Protein AF-A0A7Y2N778-F1 (afdb_monomer_lite)

Structure (mmCIF, N/CA/C/O backbone):
data_AF-A0A7Y2N778-F1
#
_entry.id   AF-A0A7Y2N778-F1
#
loop_
_atom_site.group_PDB
_atom_site.id
_atom_site.type_symbol
_atom_site.label_atom_id
_atom_site.label_alt_id
_atom_site.label_comp_id
_atom_site.label_asym_id
_atom_site.label_entity_id
_atom_site.label_seq_id
_atom_site.pdbx_PDB_ins_code
_atom_site.Cartn_x
_atom_site.Cartn_y
_atom_site.Cartn_z
_atom_site.occupancy
_atom_site.B_iso_or_equiv
_atom_site.auth_seq_id
_atom_site.auth_comp_id
_atom_site.auth_asym_id
_atom_site.auth_atom_id
_atom_site.pdbx_PDB_model_num
ATOM 1 N N . MET A 1 1 ? -22.991 14.087 9.597 1.00 48.97 1 MET A N 1
ATOM 2 C CA . MET A 1 1 ? -21.789 13.403 9.076 1.00 48.97 1 MET A CA 1
ATOM 3 C C . MET A 1 1 ? -21.966 13.285 7.580 1.00 48.97 1 MET A C 1
ATOM 5 O O . MET A 1 1 ? -22.975 12.733 7.168 1.00 48.97 1 MET A O 1
ATOM 9 N N . SER A 1 2 ? -21.041 13.833 6.796 1.00 49.41 2 SER A N 1
ATOM 10 C CA . SER A 1 2 ? -21.129 13.828 5.334 1.00 49.41 2 SER A CA 1
ATOM 11 C C . SER A 1 2 ? -19.928 13.076 4.782 1.00 49.41 2 SER A C 1
ATOM 13 O O . SER A 1 2 ? -18.844 13.637 4.647 1.00 49.41 2 SER A O 1
ATOM 15 N N . ARG A 1 3 ? -20.104 11.790 4.487 1.00 51.84 3 ARG A N 1
ATOM 16 C CA . ARG A 1 3 ? -19.223 11.052 3.577 1.00 51.84 3 ARG A CA 1
ATOM 17 C C . ARG A 1 3 ? -20.120 10.224 2.658 1.00 51.84 3 ARG A C 1
ATOM 19 O O . ARG A 1 3 ? -21.027 9.565 3.145 1.00 51.84 3 ARG A O 1
ATOM 26 N N . LEU A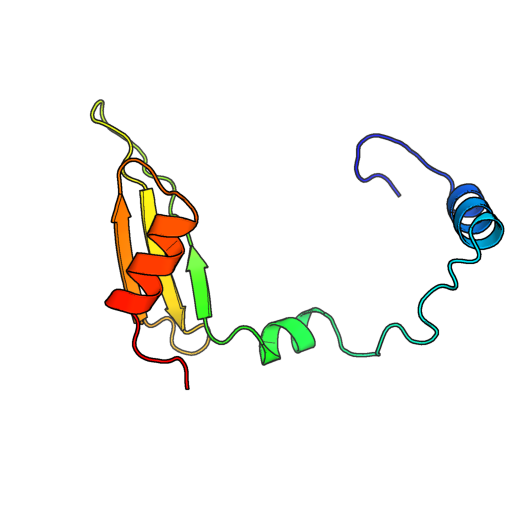 1 4 ? -19.870 10.356 1.350 1.00 58.66 4 LEU A N 1
ATOM 27 C CA . LEU A 1 4 ? -20.731 10.025 0.195 1.00 58.66 4 LEU A CA 1
ATOM 28 C C . LEU A 1 4 ? -21.866 11.018 -0.148 1.00 58.66 4 LEU A C 1
ATOM 30 O O . LEU A 1 4 ? -22.905 10.613 -0.643 1.00 58.66 4 LEU A O 1
ATOM 34 N N . GLY A 1 5 ? -21.694 12.330 0.062 1.00 65.94 5 GLY A N 1
ATOM 35 C CA . GLY A 1 5 ? -22.594 13.348 -0.529 1.00 65.94 5 GLY A CA 1
ATOM 36 C C . GLY A 1 5 ? -24.030 13.399 0.020 1.00 65.94 5 GLY A C 1
ATOM 37 O O . GLY A 1 5 ? -24.783 14.305 -0.324 1.00 65.94 5 GLY A O 1
ATOM 38 N N . HIS A 1 6 ? -24.393 12.486 0.919 1.00 65.31 6 HIS A N 1
ATOM 39 C CA . HIS A 1 6 ? -25.682 12.456 1.595 1.00 65.31 6 HIS A CA 1
ATOM 40 C C . HIS A 1 6 ? -25.531 12.919 3.043 1.00 65.31 6 HIS A C 1
ATOM 42 O O . HIS A 1 6 ? -24.652 12.465 3.780 1.00 65.31 6 HIS A O 1
ATOM 48 N N . THR A 1 7 ? -26.403 13.837 3.456 1.00 76.31 7 THR A N 1
ATOM 49 C CA . THR A 1 7 ? -26.491 14.274 4.849 1.00 76.31 7 THR A CA 1
ATOM 50 C C . THR A 1 7 ? -27.503 13.383 5.544 1.00 76.31 7 THR A C 1
ATOM 52 O O . THR A 1 7 ? -28.705 13.553 5.368 1.00 76.31 7 THR A O 1
ATOM 55 N N . ILE A 1 8 ? -27.014 12.412 6.310 1.00 77.62 8 ILE A N 1
ATOM 56 C CA . ILE A 1 8 ? -27.865 11.499 7.073 1.00 77.62 8 ILE A CA 1
ATOM 57 C C . ILE A 1 8 ? -27.812 11.911 8.544 1.00 77.62 8 ILE A C 1
ATOM 59 O O . ILE A 1 8 ? -26.735 12.167 9.102 1.00 77.62 8 ILE A O 1
ATOM 63 N N . ALA A 1 9 ? -28.984 12.004 9.172 1.00 85.44 9 ALA A N 1
ATOM 64 C CA . ALA A 1 9 ? -29.090 12.263 10.598 1.00 85.44 9 ALA A CA 1
ATOM 65 C C . ALA A 1 9 ? -28.609 11.043 11.397 1.00 85.44 9 ALA A C 1
ATOM 67 O O . ALA A 1 9 ? -28.829 9.892 11.024 1.00 85.44 9 ALA A O 1
ATOM 68 N N . ARG A 1 10 ? -27.968 11.290 12.542 1.00 79.19 10 ARG A N 1
ATOM 69 C CA . ARG A 1 10 ? -27.458 10.223 13.420 1.00 79.19 10 ARG A CA 1
ATOM 70 C C . ARG A 1 10 ? -28.573 9.291 13.917 1.00 79.19 10 ARG A C 1
ATOM 72 O O . ARG A 1 10 ? -28.319 8.116 14.149 1.00 79.19 10 ARG A O 1
ATOM 79 N N . THR A 1 11 ? -29.792 9.811 14.046 1.00 84.75 11 THR A N 1
ATOM 80 C CA . THR A 1 11 ? -31.003 9.056 14.397 1.00 84.75 11 THR A CA 1
ATOM 81 C C . THR A 1 11 ? -31.370 8.035 13.327 1.00 84.75 11 THR A C 1
ATOM 83 O O . THR A 1 11 ? -31.608 6.881 13.654 1.00 84.75 11 THR A O 1
ATOM 86 N N . THR A 1 12 ? -31.319 8.424 12.053 1.00 85.69 12 THR A N 1
ATOM 87 C CA . THR A 1 12 ? -31.584 7.534 10.916 1.00 85.69 12 THR A CA 1
ATOM 88 C C . THR A 1 12 ? -30.589 6.376 10.869 1.00 85.69 12 THR A C 1
ATOM 90 O O . THR A 1 12 ? -30.979 5.238 10.642 1.00 85.69 12 THR A O 1
ATOM 93 N N . ILE A 1 13 ? -29.309 6.639 11.150 1.00 83.25 13 ILE A N 1
ATOM 94 C CA . ILE A 1 13 ? -28.278 5.591 11.229 1.00 83.25 13 ILE A CA 1
ATOM 95 C C . ILE A 1 13 ? -28.593 4.604 12.360 1.00 83.25 13 ILE A C 1
ATOM 97 O O . ILE A 1 13 ? -28.524 3.397 12.157 1.00 83.25 13 ILE A O 1
ATOM 101 N N . TRP A 1 14 ? -28.969 5.109 13.539 1.00 82.62 14 TRP A N 1
ATOM 102 C CA . TRP A 1 14 ? -29.350 4.267 14.676 1.00 82.62 14 TRP A CA 1
ATOM 103 C C . TRP A 1 14 ? -30.571 3.397 14.381 1.00 82.62 14 TRP A C 1
ATOM 105 O O . TRP A 1 14 ? -30.568 2.219 14.728 1.00 82.62 14 TRP A O 1
ATOM 115 N N . GLN A 1 15 ? -31.586 3.960 13.725 1.00 88.12 15 GLN A N 1
ATOM 116 C CA . GLN A 1 15 ? -32.782 3.221 13.321 1.00 88.12 15 GLN A CA 1
ATOM 117 C C . GLN A 1 15 ? -32.427 2.086 12.361 1.00 88.12 15 GLN A C 1
ATOM 119 O O . GLN A 1 15 ? -32.761 0.946 12.642 1.00 88.12 15 GLN A O 1
ATOM 124 N N . ILE A 1 16 ? -31.648 2.364 11.311 1.00 88.81 16 ILE A N 1
ATOM 125 C CA . ILE A 1 16 ? -31.228 1.342 10.340 1.00 88.81 16 ILE A CA 1
ATOM 126 C C . ILE A 1 16 ? -30.443 0.212 11.018 1.00 88.81 16 ILE A C 1
ATOM 128 O O . ILE A 1 16 ? -30.704 -0.959 10.757 1.00 88.81 16 ILE A O 1
ATOM 132 N N . LEU A 1 17 ? -29.489 0.542 11.895 1.00 86.06 17 LEU A N 1
ATOM 133 C CA . LEU A 1 17 ? -28.700 -0.467 12.612 1.00 86.06 17 LEU A CA 1
ATOM 134 C C . LEU A 1 17 ? -29.568 -1.329 13.538 1.00 86.06 17 LEU A C 1
ATOM 136 O O . LEU A 1 17 ? -29.345 -2.529 13.646 1.00 86.06 17 LEU A O 1
ATOM 140 N N . THR A 1 18 ? -30.576 -0.728 14.172 1.00 85.19 18 THR A N 1
ATOM 141 C CA . THR A 1 18 ? -31.498 -1.442 15.068 1.00 85.19 18 THR A CA 1
ATOM 142 C C . THR A 1 18 ? -32.458 -2.332 14.280 1.00 85.19 18 THR A C 1
ATOM 144 O O . THR A 1 18 ? -32.628 -3.496 14.628 1.00 85.19 18 THR A O 1
ATOM 147 N N . ASP A 1 19 ? -33.022 -1.821 13.184 1.00 90.38 19 ASP A N 1
ATOM 148 C CA . ASP A 1 19 ? -33.938 -2.554 12.300 1.00 90.38 19 ASP A CA 1
ATOM 149 C C . ASP A 1 19 ? -33.255 -3.749 11.617 1.00 90.38 19 ASP A C 1
ATOM 151 O O . ASP A 1 19 ? -33.909 -4.727 11.260 1.00 90.38 19 ASP A O 1
ATOM 155 N N . THR A 1 20 ? -31.933 -3.683 11.444 1.00 91.19 20 THR A N 1
ATOM 156 C CA . THR A 1 20 ? -31.118 -4.764 10.866 1.00 91.19 20 THR A CA 1
ATOM 157 C C . THR A 1 20 ? -30.488 -5.689 11.914 1.00 91.19 20 THR A C 1
ATOM 159 O O . THR A 1 20 ? -29.742 -6.591 11.541 1.00 91.19 20 THR A O 1
ATOM 162 N N . ASP A 1 21 ? -30.773 -5.482 13.207 1.00 82.88 21 ASP A N 1
ATOM 163 C CA . ASP A 1 21 ? -30.144 -6.165 14.356 1.00 82.88 21 ASP A CA 1
ATOM 164 C C . ASP A 1 21 ? -28.598 -6.122 14.338 1.00 82.88 21 ASP A C 1
ATOM 166 O O . ASP A 1 21 ? -27.898 -6.946 14.934 1.00 82.88 21 ASP A O 1
ATOM 170 N N . ILE A 1 22 ? -28.027 -5.117 13.666 1.00 82.69 22 ILE A N 1
ATOM 171 C CA . ILE A 1 22 ? -26.587 -4.877 13.632 1.00 82.69 22 ILE A CA 1
ATOM 172 C C . ILE A 1 22 ? -26.224 -4.115 14.898 1.00 82.69 22 ILE A C 1
ATOM 174 O O . ILE A 1 22 ? -26.261 -2.882 14.965 1.00 82.69 22 ILE A O 1
ATOM 178 N N . ARG A 1 23 ? -25.840 -4.865 15.929 1.00 74.75 23 ARG A N 1
ATOM 179 C CA . ARG A 1 23 ? -25.316 -4.260 17.150 1.00 74.75 23 ARG A CA 1
ATOM 180 C C . ARG A 1 23 ? -23.988 -3.565 16.843 1.00 74.75 23 ARG A C 1
ATOM 182 O O . ARG A 1 23 ? -23.084 -4.205 16.301 1.00 74.75 23 ARG A O 1
ATOM 189 N N . PRO A 1 24 ? -23.828 -2.277 17.198 1.00 67.81 24 PRO A N 1
ATOM 190 C CA . PRO A 1 24 ? -22.516 -1.652 17.145 1.00 6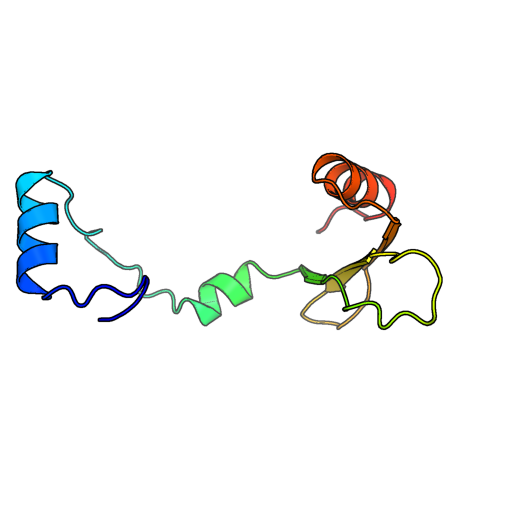7.81 24 PRO A CA 1
ATOM 191 C C . PRO A 1 24 ? -21.555 -2.473 18.011 1.00 67.81 24 PRO A C 1
ATOM 193 O O . PRO A 1 24 ? -21.944 -2.936 19.086 1.00 67.81 24 PRO A O 1
ATOM 196 N N . SER A 1 25 ? -20.325 -2.681 17.526 1.00 70.81 25 SER A N 1
ATOM 197 C CA . SER A 1 25 ? -19.311 -3.463 18.245 1.00 70.81 25 SER A CA 1
ATOM 198 C C . SER A 1 25 ? -19.241 -2.997 19.708 1.00 70.81 25 SER A C 1
ATOM 200 O O . SER A 1 25 ? -19.024 -1.802 19.932 1.00 70.81 25 SER A O 1
ATOM 202 N N . PRO A 1 26 ? -19.440 -3.891 20.699 1.00 62.91 26 PRO A N 1
ATOM 203 C CA . PRO A 1 26 ? -19.573 -3.529 22.117 1.00 62.91 26 PRO A CA 1
ATOM 204 C C . PRO A 1 26 ? -18.310 -2.886 22.698 1.00 62.91 26 PRO A C 1
ATOM 206 O O . PRO A 1 26 ? -18.351 -2.237 23.739 1.00 62.91 26 PRO A O 1
ATOM 209 N N . SER A 1 27 ? -17.199 -3.009 21.990 1.00 62.78 27 SER A N 1
ATOM 210 C CA . SER A 1 27 ? -16.003 -2.223 22.185 1.00 62.78 27 SER A CA 1
ATOM 211 C C . SER A 1 27 ? -15.503 -1.827 20.802 1.00 62.78 27 SER A C 1
ATOM 213 O O . SER A 1 27 ? -15.071 -2.651 19.993 1.00 62.78 27 SER A O 1
ATOM 215 N N . GLN A 1 28 ? -15.546 -0.533 20.504 1.00 59.31 28 GLN A N 1
ATOM 216 C CA . GLN A 1 28 ? -14.443 0.021 19.743 1.00 59.31 28 GLN A CA 1
ATOM 217 C C . GLN A 1 28 ? -13.261 -0.161 20.686 1.00 59.31 28 GLN A C 1
ATOM 219 O O . GLN A 1 28 ? -13.194 0.505 21.715 1.00 59.31 28 GLN A O 1
ATOM 224 N N . SER A 1 29 ? -12.444 -1.182 20.439 1.00 56.00 29 SER A N 1
ATOM 225 C CA . SER A 1 29 ? -11.195 -1.378 21.161 1.00 56.00 29 SER A CA 1
ATOM 226 C C . SER A 1 29 ? -10.546 -0.007 21.359 1.00 56.00 29 SER A C 1
ATOM 228 O O . SER A 1 29 ? -10.401 0.714 20.370 1.00 56.00 29 SER A O 1
ATOM 230 N N . GLU A 1 30 ? -10.154 0.354 22.584 1.00 62.50 30 GLU A N 1
ATOM 231 C CA . GLU A 1 30 ? -9.401 1.588 22.891 1.00 62.50 30 GLU A CA 1
ATOM 232 C C . GLU A 1 30 ? -8.024 1.628 22.203 1.00 62.50 30 GLU A C 1
ATOM 234 O O . GLU A 1 30 ? -7.139 2.387 22.574 1.00 62.50 30 GLU A O 1
ATOM 239 N N . VAL A 1 31 ? -7.804 0.798 21.187 1.00 62.78 31 VAL A N 1
ATOM 240 C CA . VAL A 1 31 ? -6.637 0.893 20.345 1.00 62.78 31 VAL A CA 1
ATOM 241 C C . VAL A 1 31 ? -6.845 2.105 19.456 1.00 62.78 31 VAL A C 1
ATOM 243 O O . VAL A 1 31 ? -7.668 2.108 18.535 1.00 62.78 31 VAL A O 1
ATOM 246 N N . ASN A 1 32 ? -6.092 3.154 19.765 1.00 75.25 32 ASN A N 1
ATOM 247 C CA . ASN A 1 32 ? -5.962 4.317 18.915 1.00 75.25 32 ASN A CA 1
ATOM 248 C C . ASN A 1 32 ? -5.658 3.821 17.489 1.00 75.25 32 ASN A C 1
ATOM 250 O O . ASN A 1 32 ? -4.655 3.131 17.302 1.00 75.25 32 ASN A O 1
ATOM 254 N N . PRO A 1 33 ? -6.483 4.139 16.474 1.00 67.25 33 PRO A N 1
ATOM 255 C CA . PRO A 1 33 ? -6.249 3.686 15.104 1.00 67.25 33 PRO A CA 1
ATOM 256 C C . PRO A 1 33 ? -4.831 3.985 14.601 1.00 67.25 33 PRO A C 1
ATOM 258 O O . PRO A 1 33 ? -4.288 3.222 13.811 1.00 67.25 33 PRO A O 1
ATOM 261 N N . THR A 1 34 ? -4.208 5.054 15.098 1.00 72.56 34 THR A N 1
ATOM 262 C CA . THR A 1 34 ? -2.816 5.416 14.801 1.00 72.56 34 THR A CA 1
ATOM 263 C C . THR A 1 34 ? -1.823 4.423 15.401 1.00 72.56 34 THR A C 1
ATOM 265 O O . THR A 1 34 ? -0.866 4.046 14.736 1.00 72.56 34 THR A O 1
ATOM 268 N N . GLU A 1 35 ? -2.050 3.974 16.634 1.00 71.56 35 GLU A N 1
ATOM 269 C CA . GLU A 1 35 ? -1.211 2.974 17.306 1.00 71.56 35 GLU A CA 1
ATOM 270 C C . GLU A 1 35 ? -1.435 1.582 16.719 1.00 71.56 35 GLU A C 1
ATOM 272 O O . GLU A 1 35 ? -0.471 0.864 16.465 1.00 71.56 35 GLU A O 1
ATOM 277 N N . PHE A 1 36 ? -2.688 1.226 16.416 1.00 69.56 36 PHE A N 1
ATOM 278 C CA . PHE A 1 36 ? -3.016 -0.024 15.733 1.00 69.56 36 PHE A CA 1
ATOM 279 C C . PHE A 1 36 ? -2.305 -0.111 14.382 1.00 69.56 36 PHE A C 1
ATOM 281 O O . PHE A 1 36 ? -1.554 -1.052 14.126 1.00 69.56 36 PHE A O 1
ATOM 288 N N . LEU A 1 37 ? -2.494 0.908 13.537 1.00 71.38 37 LEU A N 1
ATOM 289 C CA . LEU A 1 37 ? -1.854 0.970 12.229 1.00 71.38 37 LEU A CA 1
ATOM 290 C C . LEU A 1 37 ? -0.337 1.082 12.368 1.00 71.38 37 LEU A C 1
ATOM 292 O O . LEU A 1 37 ? 0.367 0.434 11.609 1.00 71.38 37 LEU A O 1
ATOM 296 N N . GLY A 1 38 ? 0.177 1.811 13.360 1.00 68.56 38 GLY A N 1
ATOM 297 C CA . GLY A 1 38 ? 1.611 1.885 13.645 1.00 68.56 38 GLY A CA 1
ATOM 298 C C . GLY A 1 38 ? 2.225 0.534 14.023 1.00 68.56 38 GLY A C 1
ATOM 299 O O . GLY A 1 38 ? 3.325 0.224 13.576 1.00 68.56 38 GLY A O 1
ATOM 300 N N . SER A 1 39 ? 1.505 -0.299 14.782 1.00 66.50 39 SER A N 1
ATOM 301 C CA . SER A 1 39 ? 1.968 -1.640 15.169 1.00 66.50 39 SER A CA 1
ATOM 302 C C . SER A 1 39 ? 1.943 -2.663 14.026 1.00 66.50 39 SER A C 1
ATOM 304 O O . SER A 1 39 ? 2.684 -3.641 14.070 1.00 66.50 39 SER A O 1
ATOM 306 N N . LEU A 1 40 ? 1.117 -2.434 12.997 1.00 61.22 40 LEU A N 1
ATOM 307 C CA . LEU A 1 40 ? 0.962 -3.328 11.843 1.00 61.22 40 LEU A CA 1
ATOM 308 C C . LEU A 1 40 ? 1.660 -2.815 10.571 1.00 61.22 40 LEU A C 1
ATOM 310 O O . LEU A 1 40 ? 1.881 -3.583 9.634 1.00 61.22 40 LEU A O 1
ATOM 314 N N . ALA A 1 41 ? 2.020 -1.531 10.512 1.00 63.53 41 ALA A N 1
ATOM 315 C CA . ALA A 1 41 ? 2.640 -0.903 9.351 1.00 63.53 41 ALA A CA 1
ATOM 316 C C . ALA A 1 41 ? 4.168 -1.028 9.398 1.00 63.53 41 ALA A C 1
ATOM 318 O O . ALA A 1 41 ? 4.893 -0.047 9.557 1.00 63.53 41 ALA A O 1
ATOM 319 N N . THR A 1 42 ? 4.680 -2.243 9.207 1.00 63.91 42 THR A N 1
ATOM 320 C CA . THR A 1 42 ? 6.128 -2.450 9.037 1.00 63.91 42 THR A CA 1
ATOM 321 C C . THR A 1 42 ? 6.610 -1.912 7.684 1.00 63.91 42 THR A C 1
ATOM 323 O O . THR A 1 42 ? 7.745 -1.442 7.570 1.00 63.91 42 THR A O 1
ATOM 326 N N . VAL A 1 43 ? 5.748 -1.939 6.658 1.00 69.94 43 VAL A N 1
ATOM 327 C CA . VAL A 1 43 ? 6.078 -1.543 5.281 1.00 69.94 43 VAL A CA 1
ATOM 328 C C . VAL A 1 43 ? 4.960 -0.712 4.651 1.00 69.94 43 VAL A C 1
ATOM 330 O O . VAL A 1 43 ? 3.803 -1.122 4.646 1.00 69.94 43 VAL A O 1
ATOM 333 N N . ALA A 1 44 ? 5.321 0.439 4.085 1.00 76.94 44 ALA A N 1
ATOM 334 C CA . ALA A 1 44 ? 4.451 1.267 3.257 1.00 76.94 44 ALA A CA 1
ATOM 335 C C . ALA A 1 44 ? 4.609 0.902 1.773 1.00 76.94 44 ALA A C 1
ATOM 337 O O . ALA A 1 44 ? 5.712 0.589 1.321 1.00 76.94 44 ALA A O 1
ATOM 338 N N . CYS A 1 45 ? 3.509 0.962 1.024 1.00 76.75 45 CYS A N 1
ATOM 339 C CA . CYS A 1 45 ? 3.458 0.713 -0.412 1.00 76.75 45 CYS A CA 1
ATOM 340 C C . CYS A 1 45 ? 3.029 2.002 -1.119 1.00 76.75 45 CYS A C 1
ATOM 342 O O . CYS A 1 45 ? 1.984 2.552 -0.770 1.00 76.75 45 CYS A O 1
ATOM 344 N N . ASP A 1 46 ? 3.824 2.491 -2.072 1.00 76.62 46 ASP A N 1
ATOM 345 C CA . ASP A 1 46 ? 3.522 3.732 -2.797 1.00 76.62 46 ASP A CA 1
ATOM 346 C C . ASP A 1 46 ? 3.729 3.582 -4.311 1.00 76.62 46 ASP A C 1
ATOM 348 O O . ASP A 1 46 ? 4.621 2.853 -4.768 1.00 76.62 46 ASP A O 1
ATOM 352 N N . TYR A 1 47 ? 2.899 4.304 -5.067 1.00 67.81 47 TYR A N 1
ATOM 353 C CA . TYR A 1 47 ? 2.980 4.479 -6.510 1.00 67.81 47 TYR A CA 1
ATOM 354 C C . TYR A 1 47 ? 3.188 5.962 -6.816 1.00 67.81 47 TYR A C 1
ATOM 356 O O . TYR A 1 47 ? 2.205 6.695 -6.976 1.00 67.81 47 TYR A O 1
ATOM 364 N N . PRO A 1 48 ? 4.440 6.447 -6.910 1.00 64.56 48 PRO A N 1
ATOM 365 C CA . PRO A 1 48 ? 4.657 7.856 -7.162 1.00 64.56 48 PRO A CA 1
ATOM 366 C C . PRO A 1 48 ? 4.030 8.244 -8.507 1.00 64.56 48 PRO A C 1
ATOM 368 O O . PRO A 1 48 ? 4.199 7.524 -9.501 1.00 64.56 48 PRO A O 1
ATOM 371 N N . PRO A 1 49 ? 3.316 9.380 -8.567 1.00 61.31 49 PRO A N 1
ATOM 372 C CA . PRO A 1 49 ? 2.748 9.860 -9.811 1.00 61.31 49 PRO A CA 1
ATOM 373 C C . PRO A 1 49 ? 3.879 10.099 -10.812 1.00 61.31 49 PRO A C 1
ATOM 375 O O . PRO A 1 49 ? 4.749 10.945 -10.612 1.00 61.31 49 PRO A O 1
ATOM 378 N N . SER A 1 50 ? 3.878 9.341 -11.909 1.00 62.28 50 SER A N 1
ATOM 379 C CA . SER A 1 50 ? 4.801 9.584 -13.011 1.00 62.28 50 SER A CA 1
ATOM 380 C C . SER A 1 50 ? 4.366 10.864 -13.724 1.00 62.28 50 SER A C 1
ATOM 382 O O . SER A 1 50 ? 3.340 10.850 -14.405 1.00 62.28 50 SER A O 1
ATOM 384 N N . THR A 1 51 ? 5.108 11.962 -13.598 1.00 60.28 51 THR A N 1
ATOM 385 C CA . THR A 1 51 ? 4.933 13.139 -14.465 1.00 60.28 51 THR A CA 1
ATOM 386 C C . THR A 1 51 ? 5.528 12.805 -15.840 1.00 60.28 51 THR A C 1
ATOM 388 O O . THR A 1 51 ? 6.748 12.652 -15.919 1.00 60.28 51 THR A O 1
ATOM 391 N N . PRO A 1 52 ? 4.751 12.632 -16.930 1.00 59.81 52 PRO A N 1
ATOM 392 C CA . PRO A 1 52 ? 5.328 12.196 -18.198 1.00 59.81 52 PRO A CA 1
ATOM 393 C C . PRO A 1 52 ? 5.611 13.389 -19.145 1.00 59.81 52 PRO A C 1
ATOM 395 O O . PRO A 1 52 ? 4.690 14.157 -19.423 1.00 59.81 52 PRO A O 1
ATOM 398 N N . PRO A 1 53 ? 6.819 13.529 -19.740 1.00 64.31 53 PRO A N 1
ATOM 399 C CA . PRO A 1 53 ? 6.942 13.933 -21.152 1.00 64.31 53 PRO A CA 1
ATOM 400 C C . PRO A 1 53 ? 6.345 12.811 -22.046 1.00 64.31 53 PRO A C 1
ATOM 402 O O . PRO A 1 53 ? 6.060 11.742 -21.513 1.00 64.31 53 PRO A O 1
ATOM 405 N N . PRO A 1 54 ? 6.099 12.984 -23.365 1.00 59.56 54 PRO A N 1
ATOM 406 C CA . PRO A 1 54 ? 4.997 12.341 -24.118 1.00 59.56 54 PRO A CA 1
ATOM 407 C C . PRO A 1 54 ? 5.071 10.811 -24.348 1.00 59.56 54 PRO A C 1
ATOM 409 O O . PRO A 1 54 ? 4.400 10.280 -25.232 1.00 59.56 54 PRO A O 1
ATOM 412 N N . LEU A 1 55 ? 5.841 10.062 -23.561 1.00 56.34 55 LEU A N 1
ATOM 413 C CA . LEU A 1 55 ? 5.969 8.615 -23.639 1.00 56.34 55 LEU A CA 1
ATOM 414 C C . LEU A 1 55 ? 5.252 7.907 -22.477 1.00 56.34 55 LEU A C 1
ATOM 416 O O . LEU A 1 55 ? 5.347 8.305 -21.321 1.00 56.34 55 LEU A O 1
ATOM 420 N N . ARG A 1 56 ? 4.536 6.834 -22.845 1.00 58.94 56 ARG A N 1
ATOM 421 C CA . ARG A 1 56 ? 3.797 5.848 -22.029 1.00 58.94 56 ARG A CA 1
ATOM 422 C C . ARG A 1 56 ? 4.059 5.907 -20.513 1.00 58.94 56 ARG A C 1
ATOM 424 O O . ARG A 1 56 ? 5.166 5.620 -20.063 1.00 58.94 56 ARG A O 1
ATOM 431 N N . ARG A 1 57 ? 2.988 6.163 -19.743 1.00 62.22 57 ARG A N 1
ATOM 432 C CA . ARG A 1 57 ? 2.956 6.105 -18.269 1.00 62.22 57 ARG A CA 1
ATOM 433 C C . ARG A 1 57 ? 3.570 4.786 -17.789 1.00 62.22 57 ARG A C 1
ATOM 435 O O . ARG A 1 57 ? 3.052 3.719 -18.109 1.00 62.22 57 ARG A O 1
ATOM 442 N N . LYS A 1 58 ? 4.671 4.858 -17.044 1.00 65.62 58 LYS A N 1
ATOM 443 C CA . LYS A 1 58 ? 5.200 3.736 -16.264 1.00 65.62 58 LYS A CA 1
ATOM 444 C C . LYS A 1 58 ? 4.882 4.032 -14.806 1.00 65.62 58 LYS A C 1
ATOM 446 O O . LYS A 1 58 ? 5.330 5.044 -14.282 1.00 65.62 58 LYS A O 1
ATOM 451 N N . ASN A 1 59 ? 4.103 3.163 -14.182 1.00 69.12 59 ASN A N 1
ATOM 452 C CA . ASN A 1 59 ? 3.831 3.206 -12.756 1.00 69.12 59 ASN A CA 1
ATOM 453 C C . ASN A 1 59 ? 4.990 2.507 -12.045 1.00 69.12 59 ASN A C 1
ATOM 455 O O . ASN A 1 59 ? 5.354 1.386 -12.412 1.00 69.12 59 ASN A O 1
ATOM 459 N N . ALA A 1 60 ? 5.587 3.185 -11.073 1.00 77.81 60 ALA A N 1
ATOM 460 C CA . ALA A 1 60 ? 6.594 2.601 -10.201 1.00 77.81 60 ALA A CA 1
ATOM 461 C C . ALA A 1 60 ? 5.925 2.152 -8.899 1.00 77.81 60 ALA A C 1
ATOM 463 O O . ALA A 1 60 ? 4.990 2.799 -8.454 1.00 77.81 60 ALA A O 1
ATOM 464 N N . LEU A 1 61 ? 6.393 1.055 -8.321 1.00 82.00 61 LEU A N 1
ATOM 465 C CA . LEU A 1 61 ? 5.946 0.479 -7.060 1.00 82.00 61 LEU A CA 1
ATOM 466 C C . LEU A 1 61 ? 7.143 0.434 -6.117 1.00 82.00 61 LEU A C 1
ATOM 468 O O . LEU A 1 61 ? 8.191 -0.080 -6.512 1.00 82.00 61 LEU A O 1
ATOM 472 N N . PHE A 1 62 ? 6.982 0.920 -4.889 1.00 80.94 62 PHE A N 1
ATOM 473 C CA . PHE A 1 62 ? 8.004 0.842 -3.844 1.00 80.94 62 PHE A CA 1
ATOM 474 C C . PHE A 1 62 ? 7.423 0.255 -2.562 1.00 80.94 62 PHE A C 1
ATOM 476 O O . PHE A 1 62 ? 6.344 0.655 -2.129 1.00 80.94 62 PHE A O 1
ATOM 483 N N . PHE A 1 63 ? 8.169 -0.654 -1.937 1.00 80.94 63 PHE A N 1
ATOM 484 C CA . PHE A 1 63 ? 7.926 -1.126 -0.576 1.00 80.94 63 PHE A CA 1
A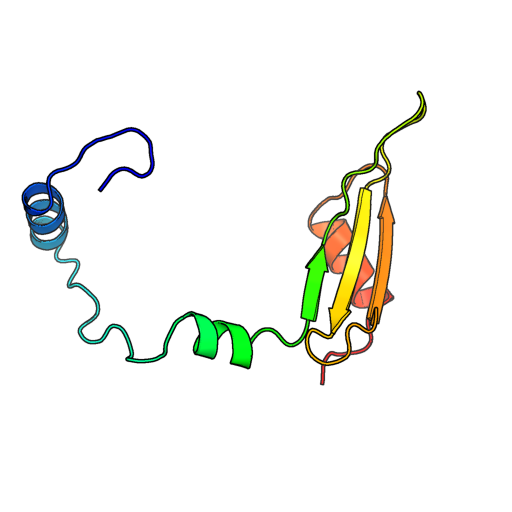TOM 485 C C . PHE A 1 63 ? 8.986 -0.530 0.342 1.00 80.94 63 PHE A C 1
ATOM 487 O O . PHE A 1 63 ? 10.175 -0.779 0.146 1.00 80.94 63 PHE A O 1
ATOM 494 N N . ILE A 1 64 ? 8.573 0.262 1.329 1.00 83.19 64 ILE A N 1
ATOM 495 C CA . ILE A 1 64 ? 9.476 1.032 2.192 1.00 83.19 64 ILE A CA 1
ATOM 496 C C . ILE A 1 64 ? 9.256 0.631 3.648 1.00 83.19 64 ILE A C 1
ATOM 498 O O . ILE A 1 64 ? 8.133 0.729 4.140 1.00 83.19 64 ILE A O 1
ATOM 502 N N . LYS A 1 65 ? 10.311 0.229 4.366 1.00 82.44 65 LYS A N 1
ATOM 503 C CA . LYS A 1 65 ? 10.243 0.037 5.824 1.00 82.44 65 LYS A CA 1
ATOM 504 C C . LYS A 1 65 ? 9.919 1.366 6.491 1.00 82.44 65 LYS A C 1
ATOM 506 O O . LYS A 1 65 ? 10.689 2.318 6.368 1.00 82.44 65 LYS A O 1
ATOM 511 N N . VAL A 1 66 ? 8.825 1.424 7.241 1.00 79.75 66 VAL A N 1
ATOM 512 C CA . VAL A 1 66 ? 8.355 2.677 7.857 1.00 79.75 66 VAL A CA 1
ATOM 513 C C . VAL A 1 66 ? 9.373 3.217 8.869 1.00 79.75 66 VAL A C 1
ATOM 515 O O . VAL A 1 66 ? 9.637 4.417 8.902 1.00 79.75 66 VAL A O 1
ATOM 518 N N . ASN A 1 67 ? 10.023 2.323 9.619 1.00 77.62 67 ASN A N 1
ATOM 519 C CA . ASN A 1 67 ? 10.955 2.693 10.688 1.00 77.62 67 ASN A CA 1
ATOM 520 C C . ASN A 1 67 ? 12.312 3.201 10.179 1.00 77.62 67 ASN A C 1
ATOM 522 O O . ASN A 1 67 ? 12.902 4.088 10.787 1.00 77.62 67 ASN A O 1
ATOM 526 N N . THR A 1 68 ? 12.820 2.645 9.074 1.00 81.94 68 THR A N 1
ATOM 527 C CA . THR A 1 68 ? 14.163 2.967 8.551 1.00 81.94 68 THR A CA 1
ATOM 528 C C . THR A 1 68 ? 14.134 3.795 7.271 1.00 81.94 68 THR A C 1
ATOM 530 O O . THR A 1 68 ? 15.183 4.241 6.815 1.00 81.94 68 THR A O 1
ATOM 533 N N . ARG A 1 69 ? 12.948 4.002 6.679 1.00 82.56 69 ARG A N 1
ATOM 534 C CA . ARG A 1 69 ? 12.755 4.579 5.336 1.00 82.56 69 ARG A CA 1
ATOM 535 C C . ARG A 1 69 ? 13.562 3.873 4.242 1.00 82.56 69 ARG A C 1
ATOM 537 O O . ARG A 1 69 ? 13.851 4.447 3.198 1.00 82.56 69 ARG A O 1
ATOM 544 N N . GLU A 1 70 ? 13.916 2.617 4.480 1.00 84.69 70 GLU A N 1
ATOM 545 C CA . GLU A 1 70 ? 14.673 1.792 3.549 1.00 84.69 70 GLU A CA 1
ATOM 546 C C . GLU A 1 70 ? 13.724 1.164 2.525 1.00 84.69 70 GLU A C 1
ATOM 548 O O . GLU A 1 70 ? 12.717 0.554 2.896 1.00 84.69 70 GLU A O 1
ATOM 553 N N . VAL A 1 71 ? 14.055 1.287 1.240 1.00 83.44 71 VAL A N 1
ATOM 554 C CA . VAL A 1 71 ? 13.334 0.600 0.164 1.00 83.44 71 VAL A CA 1
ATOM 555 C C . VAL A 1 71 ? 13.722 -0.877 0.184 1.00 83.44 71 VAL A C 1
ATOM 557 O O . VAL A 1 71 ? 14.873 -1.226 -0.052 1.00 83.44 71 VAL A O 1
ATOM 560 N N . VAL A 1 72 ? 12.752 -1.747 0.451 1.00 83.31 72 VAL A N 1
ATOM 561 C CA . VAL A 1 72 ? 12.932 -3.205 0.512 1.00 83.31 72 VAL A CA 1
ATOM 562 C C . VAL A 1 72 ? 12.838 -3.830 -0.875 1.00 83.31 72 VAL A C 1
ATOM 564 O O . VAL A 1 72 ? 13.521 -4.806 -1.169 1.00 83.31 72 VAL A O 1
ATOM 567 N N . CYS A 1 73 ? 11.980 -3.277 -1.729 1.00 82.88 73 CYS A N 1
ATOM 568 C CA . CYS A 1 73 ? 11.748 -3.773 -3.081 1.00 82.88 73 CYS A CA 1
ATOM 569 C C . CYS A 1 73 ? 11.123 -2.670 -3.934 1.00 82.88 73 CYS A C 1
ATOM 571 O O . CYS A 1 73 ? 10.416 -1.790 -3.430 1.00 82.88 73 CYS A O 1
ATOM 573 N N . SER A 1 74 ? 11.387 -2.727 -5.238 1.00 84.12 74 SER A N 1
ATOM 574 C CA . SER A 1 74 ? 10.798 -1.811 -6.208 1.00 84.12 74 SER A CA 1
ATOM 575 C C . SER A 1 74 ? 10.539 -2.501 -7.543 1.00 84.12 74 SER A C 1
ATOM 577 O O . SER A 1 74 ? 11.226 -3.457 -7.901 1.00 84.12 74 SER A O 1
ATOM 579 N N . GLY A 1 75 ? 9.546 -2.016 -8.281 1.00 82.62 75 GLY A N 1
ATOM 580 C CA . GLY A 1 75 ? 9.201 -2.518 -9.608 1.00 82.62 75 GLY A CA 1
ATOM 581 C C . GLY A 1 75 ? 8.575 -1.428 -10.466 1.00 82.62 75 GLY A C 1
ATOM 582 O O . GLY A 1 75 ? 8.023 -0.466 -9.944 1.00 82.62 75 GLY A O 1
ATOM 583 N N . ALA A 1 76 ? 8.649 -1.558 -11.789 1.00 83.38 76 ALA A N 1
ATOM 584 C CA . ALA A 1 76 ? 8.022 -0.613 -12.708 1.00 83.38 76 ALA A CA 1
ATOM 585 C C . ALA A 1 76 ? 7.276 -1.345 -13.823 1.00 83.38 76 ALA A C 1
ATOM 587 O O . ALA A 1 76 ? 7.811 -2.271 -14.433 1.00 83.38 76 ALA A O 1
ATOM 588 N N . THR A 1 77 ? 6.055 -0.905 -14.122 1.00 79.44 77 THR A N 1
ATOM 589 C CA . THR A 1 77 ? 5.236 -1.456 -15.208 1.00 79.44 77 THR A CA 1
ATOM 590 C C . THR A 1 77 ? 4.392 -0.374 -15.868 1.00 79.44 77 THR A C 1
ATOM 592 O O . THR A 1 77 ? 3.980 0.599 -15.241 1.00 79.44 77 THR A O 1
ATOM 595 N N . ALA A 1 78 ? 4.105 -0.537 -17.158 1.00 81.19 78 ALA A N 1
ATOM 596 C CA . ALA A 1 78 ? 3.159 0.333 -17.852 1.00 81.19 78 ALA A CA 1
ATOM 597 C C . ALA A 1 78 ? 1.697 0.040 -17.469 1.00 81.19 78 ALA A C 1
ATOM 599 O O . ALA A 1 78 ? 0.848 0.916 -17.602 1.00 81.19 78 ALA A O 1
ATOM 600 N N . ASN A 1 79 ? 1.409 -1.173 -16.987 1.00 80.62 79 ASN A N 1
ATOM 601 C CA . ASN A 1 79 ? 0.063 -1.620 -16.640 1.00 80.62 79 ASN A CA 1
ATOM 602 C C . ASN A 1 79 ? 0.089 -2.343 -15.281 1.00 80.62 79 ASN A C 1
ATOM 604 O O . ASN A 1 79 ? 0.353 -3.547 -15.252 1.00 80.62 79 ASN A O 1
ATOM 608 N N . PRO A 1 80 ? -0.082 -1.624 -14.158 1.00 77.44 80 PRO A N 1
ATOM 609 C CA . PRO A 1 80 ? -0.136 -2.240 -12.841 1.00 77.44 80 PRO A CA 1
ATOM 610 C C . PRO A 1 80 ? -1.456 -2.999 -12.701 1.00 77.44 80 PRO A C 1
ATOM 612 O O . PRO A 1 80 ? -2.531 -2.422 -12.841 1.00 77.44 80 PRO A O 1
ATOM 615 N N . THR A 1 81 ? -1.361 -4.300 -12.452 1.00 85.69 81 THR A N 1
ATOM 616 C CA . THR A 1 81 ? -2.486 -5.166 -12.088 1.00 85.69 81 THR A CA 1
ATOM 617 C C . THR A 1 81 ? -2.198 -5.802 -10.737 1.00 85.69 81 THR A C 1
ATOM 619 O O . THR A 1 81 ? -1.033 -5.972 -10.375 1.00 85.69 81 THR A O 1
ATOM 622 N N . ASP A 1 82 ? -3.242 -6.201 -10.015 1.00 83.25 82 ASP A N 1
ATOM 623 C CA . ASP A 1 82 ? -3.100 -6.838 -8.699 1.00 83.25 82 ASP A CA 1
ATOM 624 C C . ASP A 1 82 ? -2.232 -8.106 -8.762 1.00 83.25 82 ASP A C 1
ATOM 626 O O . ASP A 1 82 ? -1.398 -8.351 -7.885 1.00 83.25 82 ASP A O 1
ATOM 630 N N . ASP A 1 83 ? -2.356 -8.870 -9.852 1.00 88.62 83 ASP A N 1
ATOM 631 C CA . ASP A 1 83 ? -1.522 -10.041 -10.125 1.00 88.62 83 ASP A CA 1
ATOM 632 C C . ASP A 1 83 ? -0.049 -9.668 -10.298 1.00 88.62 83 ASP A C 1
ATOM 634 O O . ASP A 1 83 ? 0.826 -10.315 -9.720 1.00 88.62 83 ASP A O 1
ATOM 638 N N . TRP A 1 84 ? 0.242 -8.607 -11.057 1.00 87.44 84 TRP A N 1
ATOM 639 C CA . TRP A 1 84 ? 1.609 -8.124 -11.234 1.00 87.44 84 TRP A CA 1
ATOM 640 C C . TRP A 1 84 ? 2.196 -7.640 -9.907 1.00 87.44 84 TRP A C 1
ATOM 642 O O . TRP A 1 84 ? 3.323 -8.008 -9.580 1.00 87.44 84 TRP A O 1
ATOM 652 N N . THR A 1 85 ? 1.431 -6.879 -9.120 1.00 82.81 85 THR A N 1
ATOM 653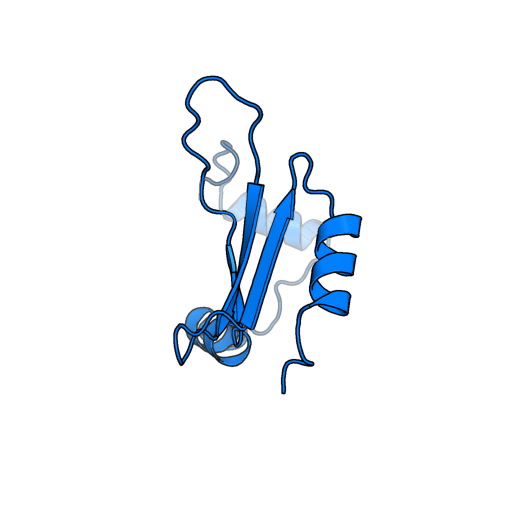 C CA . THR A 1 85 ? 1.840 -6.398 -7.793 1.00 82.81 85 THR A CA 1
ATOM 654 C C . THR A 1 85 ? 2.130 -7.572 -6.858 1.00 82.81 85 THR A C 1
ATOM 656 O O . THR A 1 85 ? 3.166 -7.606 -6.199 1.00 82.81 85 THR A O 1
ATOM 659 N N . THR A 1 86 ? 1.278 -8.595 -6.860 1.00 85.88 8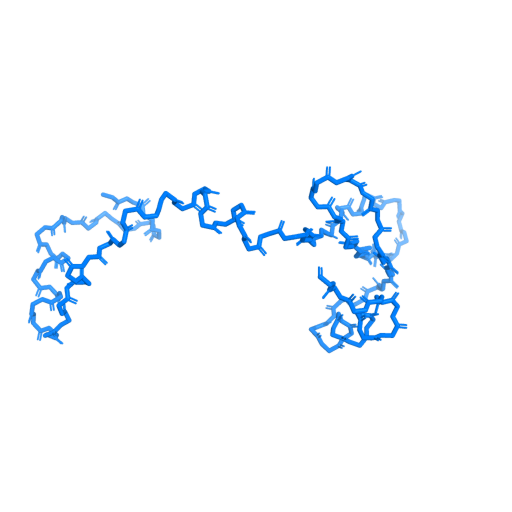6 THR A N 1
ATOM 660 C CA . THR A 1 86 ? 1.486 -9.800 -6.048 1.00 85.88 86 THR A CA 1
ATOM 661 C C . THR A 1 86 ? 2.725 -10.579 -6.493 1.00 85.88 86 THR A C 1
ATOM 663 O O . THR A 1 86 ? 3.517 -11.027 -5.659 1.00 85.88 86 THR A O 1
ATOM 666 N N . GLN A 1 87 ? 2.919 -10.741 -7.804 1.00 86.50 87 GLN A N 1
ATOM 667 C CA . GLN A 1 87 ? 4.075 -11.446 -8.355 1.00 86.50 87 GLN A CA 1
ATOM 668 C C . GLN A 1 87 ? 5.381 -10.709 -8.075 1.00 86.50 87 GLN A C 1
ATOM 670 O O . GLN A 1 87 ? 6.337 -11.335 -7.620 1.00 86.50 87 GLN A O 1
ATOM 675 N N . ILE A 1 88 ? 5.431 -9.395 -8.309 1.00 83.25 88 ILE A N 1
ATOM 676 C CA . ILE A 1 88 ? 6.657 -8.622 -8.117 1.00 83.25 88 ILE A CA 1
ATOM 677 C C . ILE A 1 88 ? 7.051 -8.605 -6.641 1.00 83.25 88 ILE A C 1
ATOM 679 O O . ILE A 1 88 ? 8.223 -8.820 -6.340 1.00 83.25 88 ILE A O 1
ATOM 683 N N . THR A 1 89 ? 6.092 -8.491 -5.716 1.00 83.50 89 THR A N 1
ATOM 684 C CA . THR A 1 89 ? 6.365 -8.617 -4.278 1.00 83.50 89 THR A CA 1
ATOM 685 C C . THR A 1 89 ? 6.958 -9.982 -3.948 1.00 83.50 89 THR A C 1
ATOM 687 O O . THR A 1 89 ? 8.009 -10.044 -3.321 1.00 83.50 89 THR A O 1
ATOM 690 N N . ARG A 1 90 ? 6.357 -11.083 -4.413 1.00 83.62 90 ARG A N 1
ATOM 691 C CA . ARG A 1 90 ? 6.898 -12.432 -4.155 1.00 83.62 90 ARG A CA 1
ATOM 692 C C . ARG A 1 90 ? 8.281 -12.654 -4.768 1.00 83.62 90 ARG A C 1
ATOM 694 O O . ARG A 1 90 ? 9.079 -13.386 -4.197 1.00 83.62 90 ARG A O 1
ATOM 701 N N . ALA A 1 91 ? 8.544 -12.063 -5.931 1.00 85.19 91 ALA A N 1
ATOM 702 C CA . ALA A 1 91 ? 9.781 -12.276 -6.672 1.00 85.19 91 ALA A CA 1
ATOM 703 C C . ALA A 1 91 ? 10.946 -11.403 -6.183 1.00 85.19 91 ALA A C 1
ATOM 705 O O . ALA A 1 91 ? 12.095 -11.826 -6.279 1.00 85.19 91 ALA A O 1
ATOM 706 N N . THR A 1 92 ? 10.673 -10.186 -5.700 1.00 82.00 92 THR A N 1
ATOM 707 C CA . THR A 1 92 ? 11.722 -9.200 -5.372 1.00 82.00 92 THR A CA 1
ATOM 708 C C . THR A 1 92 ? 11.788 -8.802 -3.905 1.00 82.00 92 THR A C 1
ATOM 710 O O . THR A 1 92 ? 12.823 -8.285 -3.489 1.00 82.00 92 THR A O 1
ATOM 713 N N . CYS A 1 93 ? 10.746 -9.044 -3.104 1.00 78.56 93 CYS A N 1
ATOM 714 C CA . CYS A 1 93 ? 10.794 -8.742 -1.679 1.00 78.56 93 CYS A CA 1
ATOM 715 C C . CYS A 1 93 ? 11.310 -9.937 -0.869 1.00 78.56 93 CYS A C 1
ATOM 717 O O . CYS A 1 93 ? 10.734 -11.024 -0.961 1.00 78.56 93 CYS A O 1
ATOM 719 N N . PRO A 1 94 ? 12.327 -9.758 -0.008 1.00 78.88 94 PRO A N 1
ATOM 720 C CA . PRO A 1 94 ? 12.593 -10.721 1.052 1.00 78.88 94 PRO A CA 1
ATOM 721 C C . PRO A 1 94 ? 11.374 -10.838 1.988 1.00 78.88 94 PRO A C 1
ATOM 723 O O . PRO A 1 94 ? 10.617 -9.871 2.131 1.00 78.88 94 PRO A O 1
ATOM 726 N N . PRO A 1 95 ? 11.171 -11.996 2.648 1.00 71.50 95 PRO A N 1
ATOM 727 C CA . PRO A 1 95 ? 10.093 -12.157 3.615 1.00 71.50 95 PRO A CA 1
ATOM 728 C C . PRO A 1 95 ? 10.211 -11.087 4.705 1.00 71.50 95 PRO A C 1
ATOM 730 O O . PRO A 1 95 ? 11.263 -10.932 5.330 1.00 71.50 95 PRO A O 1
ATOM 733 N N . LEU A 1 96 ? 9.129 -10.331 4.899 1.00 61.84 96 LEU A N 1
ATOM 734 C CA . LEU A 1 96 ? 9.031 -9.329 5.953 1.00 61.84 96 LEU A CA 1
ATOM 735 C C . LEU A 1 96 ? 9.035 -10.071 7.292 1.00 61.84 96 LEU A C 1
ATOM 737 O O . LEU A 1 96 ? 8.165 -10.905 7.535 1.00 61.84 96 LEU A O 1
ATOM 741 N N . ARG A 1 97 ? 10.074 -9.831 8.091 1.00 58.12 97 ARG A N 1
ATOM 742 C CA . ARG A 1 97 ? 10.301 -10.475 9.386 1.00 58.12 97 ARG A CA 1
ATOM 743 C C . ARG A 1 97 ? 9.745 -9.626 10.516 1.00 58.12 97 ARG A C 1
ATOM 745 O O . ARG A 1 97 ? 9.825 -8.383 10.387 1.00 58.12 97 ARG A O 1
#

Foldseek 3Di:
DDDPNDDDDPVNVVVVCVVVVPDDDPDPDPCDVCNVCVVVPQWDWDFPADPDDPDQDKTKIFIAGPVPRDTQFIDIDSDDDPVVVVVRCVVRGDPDD

Secondary structure (DSSP, 8-state):
--SSS----HHHHHHHHHHTT-PPPS---S--HHHHHHHH-SEEEE------SSS---EEEEEEETTT--EEEEEEESS--HHHHHHHHHHHPPP--

Sequence (97 aa):
MSRLGHTIARTTIWQILTDTDIRPSPSQSEVNPTEFLGSLATVACDYPPSTPPPLRRKNALFFIKVNTREVVCSGATANPTDDWTTQITRATCPPLR

Radius of g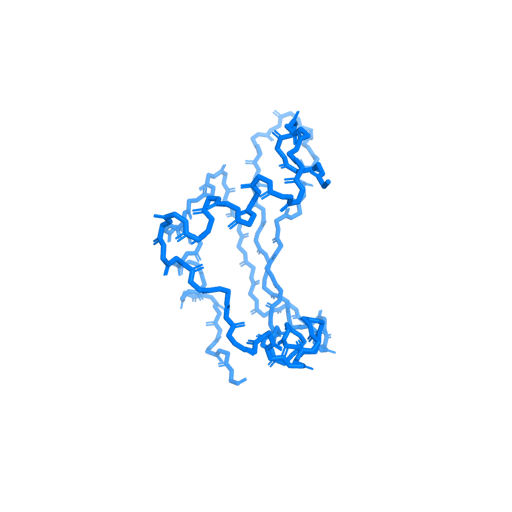yration: 20.5 Å; chains: 1; bounding box: 49×27×47 Å

pLDDT: mean 74.36, std 10.57, range [48.97, 91.19]